Protein AF-A0AAV6CUN9-F1 (afdb_monomer)

pLDDT: mean 71.33, std 13.52, range [43.97, 95.56]

Sequence (84 aa):
MTDEQAGSDPEQERALGKMSFMEHLGELRTRIMWALGSAAVGLVIAFFVTDPAMRFISKPLAKLNTELVFTSPTEAFWTWMKVA

Secondary structure (DSSP, 8-state):
---------HHHHHHHTTS-HHHHHHHHHHHHHHHHHHHHHHHHHHHHHHHHHHHHHHHHHHHTT-----SSHHHHHHHHHHH-

Structure (mmCIF, N/CA/C/O backbone):
data_AF-A0AAV6CUN9-F1
#
_entry.id   AF-A0AAV6CUN9-F1
#
loop_
_atom_site.group_PDB
_atom_site.id
_atom_site.type_symbol
_atom_site.label_atom_id
_atom_site.label_alt_id
_atom_site.label_comp_id
_atom_site.label_asym_id
_atom_site.label_entity_id
_atom_site.label_seq_id
_atom_site.pdbx_PDB_ins_code
_atom_site.Cartn_x
_atom_site.Cartn_y
_atom_site.Cartn_z
_atom_site.occupancy
_atom_site.B_iso_or_equiv
_atom_site.auth_seq_id
_atom_site.auth_comp_id
_atom_site.auth_asym_id
_atom_site.auth_atom_id
_atom_site.pdbx_PDB_model_num
ATOM 1 N N . MET A 1 1 ? -7.738 41.331 44.498 1.00 43.97 1 MET A N 1
ATOM 2 C CA . MET A 1 1 ? -6.848 40.657 43.534 1.00 43.97 1 MET A CA 1
ATOM 3 C C . MET A 1 1 ? -7.311 39.219 43.497 1.00 43.97 1 MET A C 1
ATOM 5 O O . MET A 1 1 ? -7.346 38.581 44.538 1.00 43.97 1 MET A O 1
ATOM 9 N N . THR A 1 2 ? -7.884 38.831 42.368 1.00 49.22 2 THR A N 1
ATOM 10 C CA . THR A 1 2 ? -8.547 37.553 42.113 1.00 49.22 2 THR A CA 1
ATOM 11 C C . THR A 1 2 ? -7.510 36.440 42.058 1.00 49.22 2 THR A C 1
ATOM 13 O O . THR A 1 2 ? -6.826 36.302 41.049 1.00 49.22 2 THR A O 1
ATOM 16 N N . ASP A 1 3 ? -7.393 35.665 43.133 1.00 50.38 3 ASP A N 1
ATOM 17 C CA . ASP A 1 3 ? -6.798 34.333 43.056 1.00 50.38 3 ASP A CA 1
ATOM 18 C C . ASP A 1 3 ? -7.913 33.383 42.623 1.00 50.38 3 ASP A C 1
ATOM 20 O O . ASP A 1 3 ? -8.743 32.907 43.399 1.00 50.38 3 ASP A O 1
ATOM 24 N N . GLU A 1 4 ? -7.989 33.258 41.307 1.00 59.12 4 GLU A N 1
ATOM 25 C CA . GLU A 1 4 ? -8.746 32.278 40.555 1.00 59.12 4 GLU A CA 1
ATOM 26 C C . GLU A 1 4 ? -8.262 30.889 40.990 1.00 59.12 4 GLU A C 1
ATOM 28 O O . GLU A 1 4 ? -7.314 30.334 40.439 1.00 59.12 4 GLU A O 1
ATOM 33 N N . GLN A 1 5 ? -8.875 30.339 42.043 1.00 54.78 5 GLN A N 1
ATOM 34 C CA . GLN A 1 5 ? -8.725 28.928 42.374 1.00 54.78 5 GLN A CA 1
ATOM 35 C C . GLN A 1 5 ? -9.355 28.110 41.246 1.00 54.78 5 GLN A C 1
ATOM 37 O O . GLN A 1 5 ? -10.513 27.704 41.307 1.00 54.78 5 GLN A O 1
ATOM 42 N N . ALA A 1 6 ? -8.551 27.857 40.216 1.00 59.47 6 ALA A N 1
ATOM 43 C CA . ALA A 1 6 ? -8.692 26.747 39.294 1.00 59.47 6 ALA A CA 1
ATOM 44 C C . ALA A 1 6 ? -8.450 25.443 40.073 1.00 59.47 6 ALA A C 1
ATOM 46 O O . ALA A 1 6 ? -7.439 24.763 39.915 1.00 59.47 6 ALA A O 1
ATOM 47 N N . GLY A 1 7 ? -9.367 25.127 40.988 1.00 55.06 7 GLY A N 1
ATOM 48 C CA . GLY A 1 7 ? -9.493 23.795 41.548 1.00 55.06 7 GLY A CA 1
ATOM 49 C C . GLY A 1 7 ? -10.022 22.905 40.438 1.00 55.06 7 GLY A C 1
ATOM 50 O O . GLY A 1 7 ? -11.208 22.942 40.128 1.00 55.06 7 GLY A O 1
ATOM 51 N N . SER A 1 8 ? -9.131 22.156 39.796 1.00 61.31 8 SER A N 1
ATOM 52 C CA . SER A 1 8 ? -9.508 21.042 38.937 1.00 61.31 8 SER A CA 1
ATOM 53 C C . SER A 1 8 ? -10.372 20.092 39.762 1.00 61.31 8 SER A C 1
ATOM 55 O O . SER A 1 8 ? -9.891 19.467 40.708 1.00 61.31 8 SER A O 1
ATOM 57 N N . ASP A 1 9 ? -11.663 20.066 39.447 1.00 68.50 9 ASP A N 1
ATOM 58 C CA . ASP A 1 9 ? -12.672 19.307 40.169 1.00 68.50 9 ASP A CA 1
ATOM 59 C C . ASP A 1 9 ? -12.271 17.814 40.191 1.00 68.50 9 ASP A C 1
ATOM 61 O O . ASP A 1 9 ? -12.068 17.225 39.122 1.00 68.50 9 ASP A O 1
ATOM 65 N N . PRO A 1 10 ? -12.112 17.163 41.361 1.00 62.84 10 PRO A N 1
ATOM 66 C CA . PRO A 1 10 ? -11.691 15.760 41.444 1.00 62.84 10 PRO A CA 1
ATOM 67 C C . PRO A 1 10 ? -12.688 14.784 40.794 1.00 62.84 10 PRO A C 1
ATOM 69 O O . PRO A 1 10 ? -12.350 13.622 40.547 1.00 62.84 10 PRO A O 1
ATOM 72 N N . GLU A 1 11 ? -13.912 15.224 40.486 1.00 63.97 11 GLU A N 1
ATOM 73 C CA . GLU A 1 11 ? -14.832 14.487 39.613 1.00 63.97 11 GLU A CA 1
ATOM 74 C C . GLU A 1 11 ? -14.376 14.458 38.146 1.00 63.97 11 GLU A C 1
ATOM 76 O O . GLU A 1 11 ? -14.517 13.425 37.486 1.00 63.97 11 GLU A O 1
ATOM 81 N N . GLN A 1 12 ? -13.766 15.537 37.647 1.00 62.75 12 GLN A N 1
ATOM 82 C CA . GLN A 1 12 ? -13.282 15.643 36.270 1.00 62.75 12 GLN A CA 1
ATOM 83 C C . GLN A 1 12 ? -12.106 14.682 36.014 1.00 62.75 12 GLN A C 1
ATOM 85 O O . GLN A 1 12 ? -12.092 13.980 35.002 1.00 62.75 12 GLN A O 1
ATOM 90 N N . GLU A 1 13 ? -11.163 14.566 36.960 1.00 61.12 13 GLU A N 1
ATOM 91 C CA . GLU A 1 13 ? -10.053 13.596 36.880 1.00 61.12 13 GLU A CA 1
ATOM 92 C C . GLU A 1 13 ? -10.546 12.139 36.913 1.00 61.12 13 GLU A C 1
ATOM 94 O O . GLU A 1 13 ? -10.035 11.282 36.187 1.00 61.12 13 GLU A O 1
ATOM 99 N N . ARG A 1 14 ? -11.589 11.841 37.702 1.00 61.56 14 ARG A N 1
ATOM 100 C CA . ARG A 1 14 ? -12.190 10.496 37.760 1.00 61.56 14 ARG A CA 1
ATOM 101 C C . ARG A 1 14 ? -12.967 10.134 36.497 1.00 61.56 14 ARG A C 1
ATOM 103 O O . ARG A 1 14 ? -13.032 8.950 36.167 1.00 61.56 14 ARG A O 1
ATOM 110 N N . ALA A 1 15 ? -13.551 11.114 35.809 1.00 60.16 15 ALA A N 1
ATOM 111 C CA . ALA A 1 15 ? -14.206 10.913 34.519 1.00 60.16 15 ALA A CA 1
ATOM 112 C C . ALA A 1 15 ? -13.186 10.638 33.398 1.00 60.16 15 ALA A C 1
ATOM 114 O O . ALA A 1 15 ? -13.418 9.756 32.574 1.00 60.16 15 ALA A O 1
ATOM 115 N N . LEU A 1 16 ? -12.026 11.310 33.413 1.00 60.34 16 LEU A N 1
ATOM 116 C CA . LEU A 1 16 ? -10.923 11.045 32.477 1.00 60.34 16 LEU A CA 1
ATOM 117 C C . LEU A 1 16 ? -10.272 9.665 32.691 1.00 60.34 16 LEU A C 1
ATOM 119 O O . LEU A 1 16 ? -9.949 8.984 31.721 1.00 60.34 16 LEU A O 1
ATOM 123 N N . GLY A 1 17 ? -10.110 9.220 33.942 1.00 59.09 17 GLY A N 1
ATOM 124 C CA . GLY A 1 17 ? -9.471 7.937 34.274 1.00 59.09 17 GLY A CA 1
ATOM 125 C C . GLY A 1 17 ? -10.344 6.684 34.100 1.00 59.09 17 GLY A C 1
ATOM 126 O O . GLY A 1 17 ? -9.858 5.575 34.317 1.00 59.09 17 GLY A O 1
ATOM 127 N N . LYS A 1 18 ? -11.629 6.833 33.746 1.00 57.34 18 LYS A N 1
ATOM 128 C CA . LYS A 1 18 ? -12.613 5.735 33.672 1.00 57.34 18 LYS A CA 1
ATOM 129 C C . LYS A 1 18 ? -12.976 5.275 32.262 1.00 57.34 18 LYS A C 1
ATOM 131 O O . LYS A 1 18 ? -13.870 4.442 32.135 1.00 57.34 18 LYS A O 1
ATOM 136 N N . MET A 1 19 ? -12.300 5.750 31.219 1.00 59.34 19 MET A N 1
ATOM 137 C CA . MET A 1 19 ? -12.426 5.078 29.925 1.00 59.34 19 MET A CA 1
ATOM 138 C C . MET A 1 19 ? -11.835 3.672 30.061 1.00 59.34 19 MET A C 1
ATOM 140 O O . MET A 1 19 ? -10.669 3.495 30.416 1.00 59.34 19 MET A O 1
ATOM 144 N N . SER A 1 20 ? -12.672 2.657 29.858 1.00 76.38 20 SER A N 1
ATOM 145 C CA . SER A 1 20 ? -12.286 1.255 30.023 1.00 76.38 20 SER A CA 1
ATOM 146 C C . SER A 1 20 ? -11.189 0.890 29.015 1.00 76.38 20 SER A C 1
ATOM 148 O O . SER A 1 20 ? -11.217 1.361 27.880 1.00 76.38 20 SER A O 1
ATOM 150 N N . PHE A 1 21 ? -10.243 0.005 29.363 1.00 66.62 21 PHE A N 1
ATOM 151 C CA . PHE A 1 21 ? -9.250 -0.511 28.401 1.00 66.62 21 PHE A CA 1
ATOM 152 C C . PHE A 1 21 ? -9.908 -1.040 27.115 1.00 66.62 21 PHE A C 1
ATOM 154 O O . PHE A 1 21 ? -9.367 -0.886 26.022 1.00 66.62 21 PHE A O 1
ATOM 161 N N . MET A 1 22 ? -11.110 -1.611 27.236 1.00 73.62 22 MET A N 1
ATOM 162 C CA . MET A 1 22 ? -11.899 -2.068 26.090 1.00 73.62 22 MET A CA 1
ATOM 163 C C . MET A 1 22 ? -12.401 -0.922 25.203 1.00 73.62 22 MET A C 1
ATOM 165 O O . MET A 1 22 ? -12.514 -1.084 23.992 1.00 73.62 22 MET A O 1
ATOM 169 N N . GLU A 1 23 ? -12.666 0.240 25.787 1.00 77.00 23 GLU A N 1
ATOM 170 C CA . GLU A 1 23 ? -13.116 1.447 25.094 1.00 77.00 23 GLU A CA 1
ATOM 171 C C . GLU A 1 23 ? -11.962 2.077 24.299 1.00 77.00 23 GLU A C 1
ATOM 173 O O . GLU A 1 23 ? -12.107 2.358 23.109 1.00 77.00 23 GLU A O 1
ATOM 178 N N . HIS A 1 24 ? -10.770 2.152 24.902 1.00 77.69 24 HIS A N 1
ATOM 179 C CA . HIS A 1 24 ? -9.548 2.610 24.231 1.00 77.69 24 HIS A CA 1
ATOM 180 C C . HIS A 1 24 ? -9.141 1.687 23.060 1.00 77.69 24 HIS A C 1
ATOM 182 O O . HIS A 1 24 ? -8.760 2.152 21.985 1.00 77.69 24 HIS A O 1
ATOM 188 N N . LEU A 1 25 ? -9.285 0.362 23.216 1.00 82.50 25 LEU A N 1
ATOM 189 C CA . LEU A 1 25 ? -9.083 -0.603 22.123 1.00 82.50 25 LEU A CA 1
ATOM 190 C C . LEU A 1 25 ? -10.148 -0.484 21.019 1.00 82.50 25 LEU A C 1
ATOM 192 O O . LEU A 1 25 ? -9.844 -0.699 19.843 1.00 82.50 25 LEU A O 1
ATOM 196 N N . GLY A 1 26 ? -11.384 -0.124 21.373 1.00 84.19 26 GLY A N 1
ATOM 197 C CA . GLY A 1 26 ? -12.451 0.162 20.412 1.00 84.19 26 GLY A CA 1
ATOM 198 C C . GLY A 1 26 ? -12.125 1.363 19.521 1.00 84.19 26 GLY A C 1
ATOM 199 O O . GLY A 1 26 ? -12.314 1.314 18.298 1.00 84.19 26 GLY A O 1
ATOM 200 N N . GLU A 1 27 ? -11.548 2.409 20.110 1.00 83.19 27 GLU A N 1
ATOM 201 C CA . GLU A 1 27 ? -11.051 3.563 19.367 1.00 83.19 27 GLU A CA 1
ATOM 202 C C . GLU A 1 27 ? -9.879 3.181 18.448 1.00 83.19 27 GLU A C 1
ATOM 204 O O . GLU A 1 27 ? -9.883 3.520 17.258 1.00 83.19 27 GLU A O 1
ATOM 209 N N . LEU A 1 28 ? -8.919 2.397 18.957 1.00 85.69 28 LEU A N 1
ATOM 210 C CA . LEU A 1 28 ? -7.776 1.921 18.175 1.00 85.69 28 LEU A CA 1
ATOM 211 C C . LEU A 1 28 ? -8.216 1.094 16.958 1.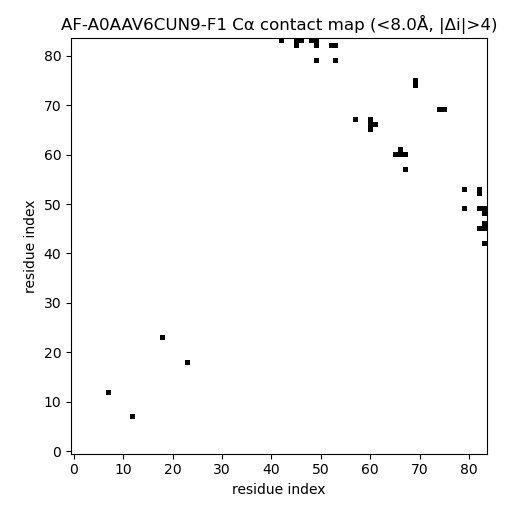00 85.69 28 LEU A C 1
ATOM 213 O O . LEU A 1 28 ? -7.756 1.358 15.847 1.00 85.69 28 LEU A O 1
ATOM 217 N N . ARG A 1 29 ? -9.137 0.133 17.127 1.00 93.12 29 ARG A N 1
ATOM 218 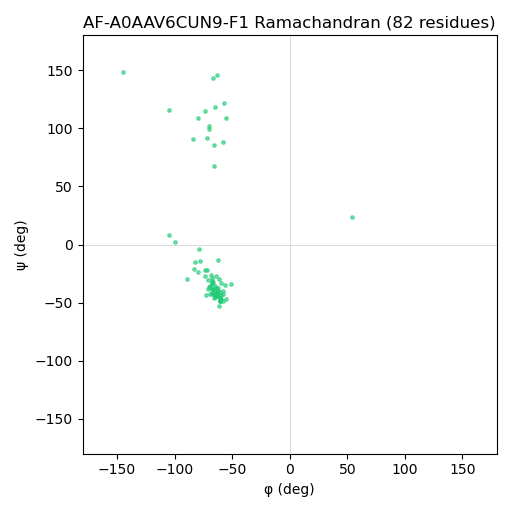C CA . ARG A 1 29 ? -9.666 -0.683 16.018 1.00 93.12 29 ARG A CA 1
ATOM 219 C C . ARG A 1 29 ? -10.242 0.197 14.917 1.00 93.12 29 ARG A C 1
ATOM 221 O O . ARG A 1 29 ? -9.963 -0.025 13.742 1.00 93.12 29 ARG A O 1
ATOM 228 N N . THR A 1 30 ? -11.050 1.181 15.296 1.00 88.75 30 THR A N 1
ATOM 229 C CA . THR A 1 30 ? -11.708 2.071 14.338 1.00 88.75 30 THR A CA 1
ATOM 230 C C . THR A 1 30 ? -10.668 2.830 13.523 1.00 88.75 30 THR A C 1
ATOM 232 O O . THR A 1 30 ? -10.714 2.804 12.294 1.00 88.75 30 THR A O 1
ATOM 235 N N . ARG A 1 31 ? -9.666 3.420 14.184 1.00 92.12 31 ARG A N 1
ATOM 236 C CA . ARG A 1 31 ? -8.570 4.130 13.510 1.00 92.12 31 ARG A CA 1
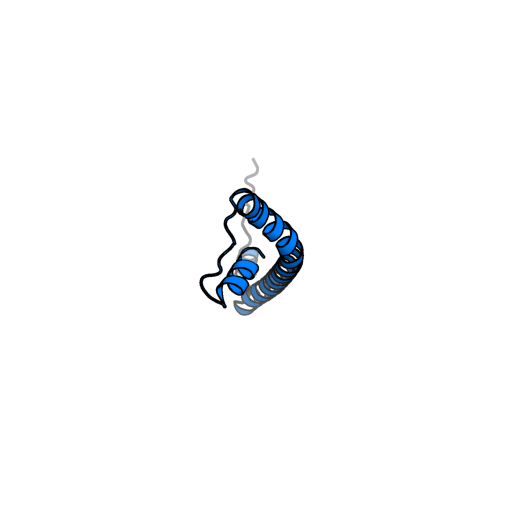ATOM 237 C C . ARG A 1 31 ? -7.765 3.216 12.583 1.00 92.12 31 ARG A C 1
ATOM 239 O O . ARG A 1 31 ? -7.459 3.622 11.464 1.00 92.12 31 ARG A O 1
ATOM 246 N N . ILE A 1 32 ? -7.481 1.980 13.003 1.00 92.50 32 ILE A N 1
ATOM 247 C CA . ILE A 1 32 ? -6.784 0.989 12.170 1.00 92.50 32 ILE A CA 1
ATOM 248 C C . ILE A 1 32 ? -7.593 0.673 10.911 1.00 92.50 32 ILE A C 1
ATOM 250 O O . ILE A 1 32 ? -7.012 0.654 9.834 1.00 92.50 32 ILE A O 1
ATOM 254 N N . MET A 1 33 ? -8.913 0.479 11.002 1.00 93.38 33 MET A N 1
ATOM 255 C CA . MET A 1 33 ? -9.745 0.191 9.823 1.00 93.38 33 MET A CA 1
ATOM 256 C C . MET A 1 33 ? -9.734 1.341 8.807 1.00 93.38 33 MET A C 1
ATOM 258 O O . MET A 1 33 ? -9.636 1.092 7.606 1.00 93.38 33 MET A O 1
ATOM 262 N N . TRP A 1 34 ? -9.779 2.592 9.274 1.00 93.81 34 TRP A N 1
ATOM 263 C CA . TRP A 1 34 ? -9.665 3.766 8.401 1.00 93.81 34 TRP A CA 1
ATOM 264 C C . TRP A 1 34 ? -8.277 3.887 7.762 1.00 93.81 34 TRP A C 1
ATOM 266 O O . TRP A 1 34 ? -8.187 4.163 6.568 1.00 93.81 34 TRP A O 1
ATOM 276 N N . ALA A 1 35 ? -7.207 3.633 8.523 1.00 94.00 35 ALA A N 1
ATOM 277 C CA . ALA A 1 35 ? -5.836 3.639 8.010 1.00 94.00 35 ALA A CA 1
ATOM 278 C C . ALA A 1 35 ? -5.582 2.501 7.007 1.00 94.00 35 ALA A C 1
ATOM 280 O O . ALA A 1 35 ? -4.928 2.707 5.990 1.00 94.00 35 ALA A O 1
ATOM 281 N N . LEU A 1 36 ? -6.129 1.307 7.256 1.00 95.06 36 LEU A N 1
ATOM 282 C CA . LEU A 1 36 ? -6.056 0.185 6.321 1.00 95.06 36 LEU A CA 1
ATOM 283 C C . LEU A 1 36 ? -6.811 0.501 5.031 1.00 95.06 36 LEU A C 1
ATOM 285 O O . LEU A 1 36 ? -6.312 0.222 3.946 1.00 95.06 36 LEU A O 1
ATOM 289 N N . GLY A 1 37 ? -8.000 1.099 5.149 1.00 95.56 37 GLY A N 1
ATOM 290 C CA . GLY A 1 37 ? -8.799 1.525 4.006 1.00 95.56 37 GLY A CA 1
ATOM 291 C C . GLY A 1 37 ? -8.065 2.553 3.147 1.00 95.56 37 GLY A C 1
ATOM 292 O O . GLY A 1 37 ? -7.959 2.373 1.936 1.00 95.56 37 GLY A O 1
ATOM 293 N N . SER A 1 38 ? -7.498 3.595 3.760 1.00 93.69 38 SER A N 1
ATOM 294 C CA . SER A 1 38 ? -6.731 4.609 3.030 1.00 93.69 38 SER A CA 1
ATOM 295 C C . SER A 1 38 ? -5.437 4.051 2.432 1.00 93.69 38 SER A C 1
ATOM 297 O O . SER A 1 38 ? -5.112 4.385 1.294 1.00 93.69 38 SER A O 1
ATOM 299 N N . ALA A 1 39 ? -4.738 3.155 3.135 1.00 92.94 39 ALA A N 1
ATOM 300 C CA . ALA A 1 39 ? -3.561 2.466 2.611 1.00 92.94 39 ALA A CA 1
ATOM 301 C C . ALA A 1 39 ? -3.907 1.561 1.418 1.00 92.94 39 ALA A C 1
ATOM 303 O O . ALA A 1 39 ? -3.200 1.586 0.415 1.00 92.94 39 ALA A O 1
ATOM 304 N N . ALA A 1 40 ? -5.010 0.810 1.481 1.00 93.94 40 ALA A N 1
ATOM 305 C CA . ALA A 1 40 ? -5.473 -0.024 0.374 1.00 93.94 40 ALA A CA 1
ATOM 306 C C . ALA A 1 40 ? -5.841 0.819 -0.855 1.00 93.94 40 ALA A C 1
ATOM 308 O O . ALA A 1 40 ? -5.474 0.473 -1.974 1.00 93.94 40 ALA A O 1
ATOM 309 N N . VAL A 1 41 ? -6.509 1.958 -0.654 1.00 95.00 41 VAL A N 1
ATOM 310 C CA . VAL A 1 41 ? -6.789 2.908 -1.740 1.00 95.00 41 VAL A CA 1
ATOM 311 C C . VAL A 1 41 ? -5.489 3.478 -2.315 1.00 95.00 41 VAL A C 1
ATOM 313 O O . VAL A 1 41 ? -5.333 3.507 -3.532 1.00 95.00 41 VAL A O 1
ATOM 316 N N . GLY A 1 42 ? -4.534 3.871 -1.467 1.00 91.19 42 GLY A N 1
ATOM 317 C CA . GLY A 1 42 ? -3.215 4.335 -1.901 1.00 91.19 42 GLY A CA 1
ATOM 318 C C . GLY A 1 42 ? -2.468 3.289 -2.730 1.00 91.19 42 GLY A C 1
ATOM 319 O O . GLY A 1 42 ? -1.943 3.620 -3.788 1.00 91.19 42 GLY A O 1
ATOM 320 N N . LEU A 1 43 ? -2.509 2.023 -2.309 1.00 88.75 43 LEU A N 1
ATOM 321 C CA . LEU A 1 43 ? -1.930 0.896 -3.038 1.00 88.75 43 LEU A CA 1
ATOM 322 C C . LEU A 1 43 ? -2.578 0.729 -4.420 1.00 88.75 43 LEU A C 1
ATOM 324 O O . LEU A 1 43 ? -1.877 0.598 -5.418 1.00 88.75 43 LEU A O 1
ATOM 328 N N . VAL A 1 44 ? -3.912 0.779 -4.501 1.00 89.00 44 VAL A N 1
ATOM 329 C CA . VAL A 1 44 ? -4.638 0.697 -5.780 1.00 89.00 44 VAL A CA 1
ATOM 330 C C . VAL A 1 44 ? -4.231 1.834 -6.716 1.00 89.00 44 VAL A C 1
ATOM 332 O O . VAL A 1 44 ? -3.993 1.594 -7.895 1.00 89.00 44 VAL A O 1
ATOM 335 N N . ILE A 1 45 ? -4.110 3.060 -6.203 1.00 89.19 45 ILE A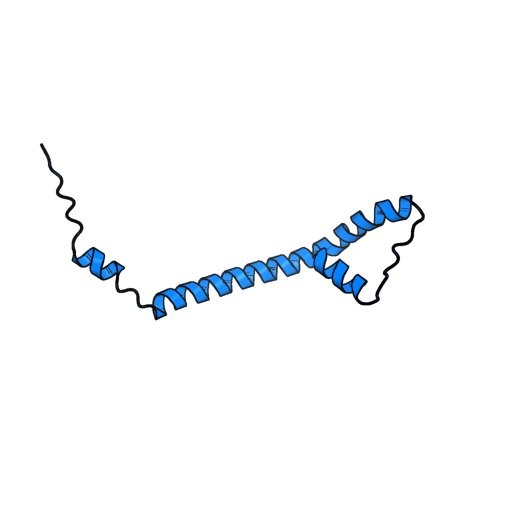 N 1
ATOM 336 C CA . ILE A 1 45 ? -3.649 4.210 -6.992 1.00 89.19 45 ILE A CA 1
ATOM 337 C C . ILE A 1 45 ? -2.205 3.997 -7.458 1.00 89.19 45 ILE A C 1
ATOM 339 O O . ILE A 1 45 ? -1.897 4.254 -8.622 1.00 89.19 45 ILE A O 1
ATOM 343 N N . ALA A 1 46 ? -1.333 3.496 -6.585 1.00 81.62 46 ALA A N 1
ATOM 344 C CA . ALA A 1 46 ? 0.064 3.265 -6.910 1.00 81.62 46 ALA A CA 1
ATOM 345 C C . ALA A 1 46 ? 0.238 2.235 -8.036 1.00 81.62 46 ALA A C 1
ATOM 347 O O . ALA A 1 46 ? 1.029 2.482 -8.942 1.00 81.62 46 ALA A O 1
ATOM 348 N N . PHE A 1 47 ? -0.594 1.185 -8.085 1.00 80.81 47 PHE A N 1
ATOM 349 C CA . PHE A 1 47 ? -0.622 0.237 -9.209 1.00 80.81 47 PHE A CA 1
ATOM 350 C C . PHE A 1 47 ? -0.876 0.902 -10.573 1.00 80.81 47 PHE A C 1
ATOM 352 O O . PHE A 1 47 ? -0.308 0.475 -11.578 1.00 80.81 47 PHE A O 1
ATOM 359 N N . PHE A 1 48 ? -1.687 1.965 -10.639 1.00 81.50 48 PHE A N 1
ATOM 360 C CA . PHE A 1 48 ? -1.876 2.725 -11.885 1.00 81.50 48 PHE A CA 1
ATOM 361 C C . PHE A 1 48 ? -0.660 3.593 -12.239 1.00 81.50 48 PHE A C 1
ATOM 363 O O . PHE A 1 48 ? -0.419 3.877 -13.413 1.00 81.50 48 PHE A O 1
ATOM 370 N N . VAL A 1 49 ? 0.116 4.012 -11.238 1.00 78.19 49 VAL A N 1
ATOM 371 C CA . VAL A 1 49 ? 1.340 4.812 -11.407 1.00 78.19 49 VAL A CA 1
ATOM 372 C C . VAL A 1 49 ? 2.556 3.931 -11.732 1.00 78.19 49 VAL A C 1
ATOM 374 O O . VAL A 1 49 ? 3.517 4.408 -12.340 1.00 78.19 49 VAL A O 1
ATOM 377 N N . THR A 1 50 ? 2.511 2.633 -11.419 1.00 74.75 50 THR A N 1
ATOM 378 C CA . THR A 1 50 ? 3.593 1.680 -11.699 1.00 74.75 50 THR A CA 1
ATOM 379 C C . THR A 1 50 ? 3.951 1.607 -13.187 1.00 74.75 50 THR A C 1
ATOM 381 O O . THR A 1 50 ? 5.134 1.582 -13.522 1.00 74.75 50 THR A O 1
ATOM 384 N N . ASP A 1 51 ? 2.972 1.634 -14.098 1.00 73.31 51 ASP A N 1
ATOM 385 C CA . ASP A 1 51 ? 3.213 1.557 -15.551 1.00 73.31 51 ASP A CA 1
ATOM 386 C C . ASP A 1 51 ? 4.060 2.734 -16.100 1.00 73.31 51 ASP A C 1
ATOM 388 O O . ASP A 1 51 ? 5.118 2.499 -16.704 1.00 73.31 51 ASP A O 1
ATOM 392 N N . PRO A 1 52 ? 3.706 4.016 -15.851 1.00 73.94 52 PRO A N 1
ATOM 393 C CA . PRO A 1 52 ? 4.546 5.137 -16.263 1.00 73.94 52 PRO A CA 1
ATOM 394 C C . PRO A 1 52 ? 5.888 5.191 -15.520 1.00 73.94 52 PRO A C 1
ATOM 396 O O . PRO A 1 52 ? 6.888 5.589 -16.125 1.00 73.94 52 PRO A O 1
ATOM 399 N N . ALA A 1 53 ? 5.945 4.765 -14.253 1.00 74.62 53 ALA A N 1
ATOM 400 C CA . ALA A 1 53 ? 7.195 4.678 -13.500 1.00 74.62 53 ALA A CA 1
ATOM 401 C C . ALA A 1 53 ? 8.156 3.644 -14.114 1.00 74.62 53 ALA A C 1
ATOM 403 O O . ALA A 1 53 ? 9.333 3.941 -14.332 1.00 74.62 53 ALA A O 1
ATOM 404 N N . MET A 1 54 ? 7.648 2.472 -14.502 1.00 67.38 54 MET A N 1
ATOM 405 C CA . MET A 1 54 ? 8.440 1.439 -15.164 1.00 67.38 54 MET A CA 1
ATOM 406 C C . MET A 1 54 ? 8.940 1.921 -16.531 1.00 67.38 54 MET A C 1
ATOM 408 O O . MET A 1 54 ? 10.128 1.815 -16.825 1.00 67.38 54 MET A O 1
ATOM 412 N N . ARG A 1 55 ? 8.087 2.578 -17.332 1.00 71.19 55 ARG A N 1
ATOM 413 C CA . ARG A 1 55 ? 8.503 3.208 -18.602 1.00 71.19 55 ARG A CA 1
ATOM 414 C C . ARG A 1 55 ? 9.575 4.284 -18.419 1.00 71.19 55 ARG A C 1
ATOM 416 O O . ARG A 1 55 ? 10.413 4.463 -19.306 1.00 71.19 55 ARG A O 1
ATOM 423 N N . PHE A 1 56 ? 9.559 5.017 -17.306 1.00 71.38 56 PHE A N 1
ATOM 424 C CA . PHE A 1 56 ? 10.593 6.000 -16.984 1.00 71.38 56 PHE A CA 1
ATOM 425 C C . PHE A 1 56 ? 11.934 5.330 -16.662 1.00 71.38 56 PHE A C 1
ATOM 427 O O . PHE A 1 56 ? 12.963 5.765 -17.174 1.00 71.38 56 PHE A O 1
ATOM 434 N N . ILE A 1 57 ? 11.917 4.238 -15.894 1.00 68.88 57 ILE A N 1
ATOM 435 C CA . ILE A 1 57 ? 13.116 3.466 -15.537 1.00 68.88 57 ILE A CA 1
ATOM 436 C C . ILE A 1 57 ? 13.687 2.717 -16.753 1.00 68.88 57 ILE A C 1
ATOM 438 O O . ILE A 1 57 ? 14.902 2.657 -16.920 1.00 68.88 57 ILE A O 1
ATOM 442 N N . SER A 1 58 ? 12.847 2.198 -17.653 1.00 64.69 58 SER A N 1
ATOM 443 C CA . SER A 1 58 ? 13.291 1.476 -18.857 1.00 64.69 58 SER A CA 1
ATOM 444 C C . SER A 1 58 ? 13.873 2.384 -19.955 1.00 64.69 58 SER A C 1
ATOM 446 O O . SER A 1 58 ? 14.648 1.926 -20.794 1.00 64.69 58 SER A O 1
ATOM 448 N N . LYS A 1 59 ? 13.547 3.684 -19.962 1.00 64.88 59 LYS A N 1
ATOM 449 C CA . LYS A 1 59 ? 14.065 4.665 -20.939 1.00 64.88 59 LYS A CA 1
ATOM 450 C C . LYS A 1 59 ? 15.600 4.794 -20.978 1.00 64.88 59 LYS A C 1
ATOM 452 O O . LYS A 1 59 ? 16.147 4.805 -22.082 1.00 64.88 59 LYS A O 1
ATOM 457 N N . PRO A 1 60 ? 16.321 4.937 -19.849 1.00 62.41 60 PRO A N 1
ATOM 458 C CA . PRO A 1 60 ? 17.783 5.007 -19.865 1.00 62.41 60 PRO A CA 1
ATOM 459 C C . PRO A 1 60 ? 18.453 3.692 -20.293 1.00 62.41 60 PRO A C 1
ATOM 461 O O . PRO A 1 60 ? 19.508 3.746 -20.916 1.00 62.41 60 PRO A O 1
ATOM 464 N N . LEU A 1 61 ? 17.832 2.532 -20.053 1.00 57.16 61 LEU A N 1
ATOM 465 C CA . LEU A 1 61 ? 18.355 1.226 -20.489 1.00 57.16 61 LEU A CA 1
ATOM 466 C C . LEU A 1 61 ? 18.346 1.076 -22.013 1.00 57.16 61 LEU A C 1
ATOM 468 O O . LEU A 1 61 ? 19.350 0.682 -22.604 1.00 57.16 61 LEU A O 1
ATOM 472 N N . ALA A 1 62 ? 17.266 1.516 -22.665 1.00 58.66 62 ALA A N 1
ATOM 473 C CA . ALA A 1 62 ? 17.179 1.543 -24.125 1.00 58.66 62 ALA A CA 1
ATOM 474 C C . ALA A 1 62 ? 18.238 2.459 -24.773 1.00 58.66 62 ALA A C 1
ATOM 476 O O . ALA A 1 62 ? 18.699 2.190 -25.880 1.00 58.66 62 ALA A O 1
ATOM 477 N N . LYS A 1 63 ? 18.670 3.525 -24.080 1.00 59.03 63 LYS A N 1
ATOM 478 C CA . LYS A 1 63 ? 19.757 4.408 -24.545 1.00 59.03 63 LYS A CA 1
ATOM 479 C C . LYS A 1 63 ? 21.146 3.768 -24.467 1.00 59.03 63 LYS A C 1
ATOM 481 O O . LYS A 1 63 ? 22.043 4.228 -25.167 1.00 59.03 63 LYS A 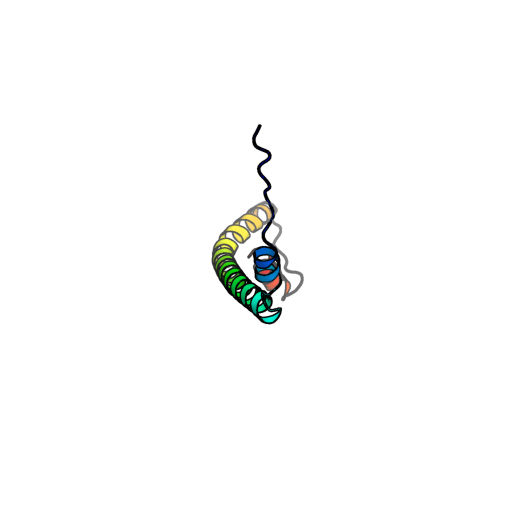O 1
ATOM 486 N N . LEU A 1 64 ? 21.328 2.748 -23.632 1.00 59.94 64 LEU A N 1
ATOM 487 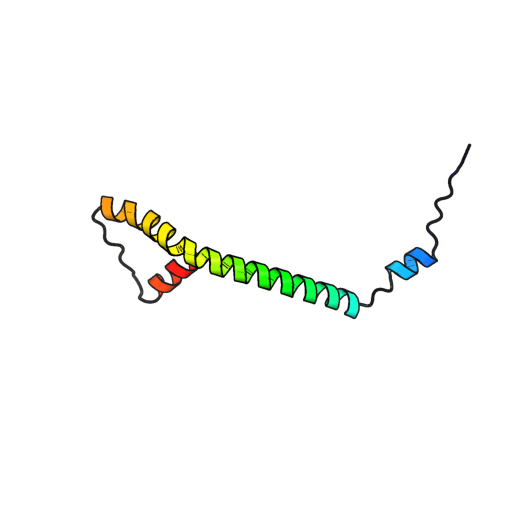C CA . LEU A 1 64 ? 22.619 2.104 -23.380 1.00 59.94 64 LEU A CA 1
ATOM 488 C C . LEU A 1 64 ? 22.802 0.788 -24.160 1.00 59.94 64 LEU A C 1
ATOM 490 O O . LEU A 1 64 ? 23.844 0.162 -24.016 1.00 59.94 64 LEU A O 1
ATOM 494 N N . ASN A 1 65 ? 21.831 0.384 -25.000 1.00 53.88 65 ASN A N 1
ATOM 495 C CA . ASN A 1 65 ? 21.808 -0.924 -25.688 1.00 53.88 65 ASN A CA 1
ATOM 496 C C . ASN A 1 65 ? 21.938 -2.132 -24.733 1.00 53.88 65 ASN A C 1
ATOM 498 O O . ASN A 1 65 ? 22.330 -3.222 -25.142 1.00 53.88 65 ASN A O 1
ATOM 502 N N . THR A 1 66 ? 21.581 -1.948 -23.462 1.00 52.28 66 THR A N 1
ATOM 503 C CA . THR A 1 66 ? 21.585 -3.009 -22.454 1.00 52.28 66 THR A CA 1
ATOM 504 C C . THR A 1 66 ? 20.146 -3.427 -22.198 1.00 52.28 66 THR A C 1
ATOM 506 O O . THR A 1 66 ? 19.339 -2.624 -21.723 1.00 52.28 66 THR A O 1
ATOM 509 N N . GLU A 1 67 ? 19.809 -4.676 -22.521 1.00 55.62 67 GLU A N 1
ATOM 510 C CA . GLU A 1 67 ? 18.510 -5.242 -22.165 1.00 55.62 67 GLU A CA 1
ATOM 511 C C . GLU A 1 67 ? 18.384 -5.385 -20.645 1.00 55.62 67 GLU A C 1
ATOM 513 O O . GLU A 1 67 ? 19.344 -5.701 -19.938 1.00 55.62 67 GLU A O 1
ATOM 518 N N . LEU A 1 68 ? 17.177 -5.146 -20.134 1.00 58.44 68 LEU A N 1
ATOM 519 C CA . LEU A 1 68 ? 16.856 -5.378 -18.734 1.00 58.44 68 LEU A CA 1
ATOM 520 C C . LEU A 1 68 ? 16.789 -6.898 -18.502 1.00 58.44 68 LEU A C 1
ATOM 522 O O . LEU A 1 68 ? 15.754 -7.527 -18.715 1.00 58.44 68 LEU A O 1
ATOM 526 N N . VAL A 1 69 ? 17.916 -7.498 -18.118 1.00 59.56 69 VAL A N 1
ATOM 527 C CA . VAL A 1 69 ? 18.002 -8.930 -17.815 1.00 59.56 69 VAL A CA 1
ATOM 528 C C . VAL A 1 69 ? 17.455 -9.172 -16.412 1.00 59.56 69 VAL A C 1
ATOM 530 O O . VAL A 1 69 ? 18.083 -8.814 -15.418 1.00 59.56 69 VAL A O 1
ATOM 533 N N . PHE A 1 70 ? 16.282 -9.798 -16.330 1.00 56.69 70 PHE A N 1
ATOM 534 C CA . PHE A 1 70 ? 15.750 -10.317 -15.072 1.00 56.69 70 PHE A CA 1
ATOM 535 C C . PHE A 1 70 ? 16.531 -11.574 -14.692 1.00 56.69 70 PHE A C 1
ATOM 537 O O . PHE A 1 70 ? 16.482 -12.583 -15.395 1.00 56.69 70 PHE A O 1
ATOM 544 N N . THR A 1 71 ? 17.271 -11.513 -13.587 1.00 69.62 71 THR A N 1
ATOM 545 C CA . THR A 1 71 ? 18.135 -12.620 -13.147 1.00 69.62 71 THR A CA 1
ATOM 546 C C . THR A 1 71 ? 17.360 -13.744 -12.471 1.00 69.62 71 THR A C 1
ATOM 548 O O . THR A 1 71 ? 17.870 -14.855 -12.330 1.00 69.62 71 THR A O 1
ATOM 551 N N . SER A 1 72 ? 16.102 -13.498 -12.100 1.00 59.53 72 SER A N 1
ATOM 552 C CA . SER A 1 72 ? 15.187 -14.540 -11.644 1.00 59.53 72 SER A CA 1
ATOM 553 C C . SER A 1 72 ? 13.735 -14.273 -12.074 1.00 59.53 72 SER A C 1
ATOM 555 O O . SER A 1 72 ? 13.314 -13.118 -12.168 1.00 59.53 72 SER A O 1
ATOM 557 N N . PRO A 1 73 ? 12.928 -15.325 -12.321 1.00 59.94 73 PRO A N 1
ATOM 558 C CA . PRO A 1 73 ? 11.552 -15.179 -12.808 1.00 59.94 73 PRO A CA 1
ATOM 559 C C . PRO A 1 73 ? 10.628 -14.458 -11.810 1.00 59.94 73 PRO A C 1
ATOM 561 O O . PRO A 1 73 ? 9.678 -13.791 -12.210 1.00 59.94 73 PRO A O 1
ATOM 564 N N . THR A 1 74 ? 10.924 -14.530 -10.509 1.00 70.12 74 THR A N 1
ATOM 565 C CA . THR A 1 74 ? 10.200 -13.813 -9.445 1.00 70.12 74 THR A CA 1
ATOM 566 C C . THR A 1 74 ? 10.639 -12.357 -9.269 1.00 70.12 74 THR A C 1
ATOM 568 O O . THR A 1 74 ? 9.928 -11.577 -8.636 1.00 70.12 74 THR A O 1
ATOM 571 N N . GLU A 1 75 ? 11.780 -11.957 -9.834 1.00 70.31 75 GLU A N 1
ATOM 572 C CA . GLU A 1 75 ? 12.296 -10.586 -9.743 1.00 70.31 75 GLU A CA 1
ATOM 573 C C . GLU A 1 75 ? 11.424 -9.593 -10.502 1.00 70.31 75 GLU A C 1
ATOM 575 O O . GLU A 1 75 ? 11.251 -8.463 -10.051 1.00 70.31 75 GLU A O 1
ATOM 580 N N . ALA A 1 76 ? 10.830 -10.023 -11.619 1.00 63.97 76 ALA A N 1
ATOM 581 C CA . ALA A 1 76 ? 9.896 -9.206 -12.382 1.00 63.97 76 ALA A CA 1
ATOM 582 C C . ALA A 1 76 ? 8.684 -8.832 -11.516 1.00 63.97 76 ALA A C 1
ATOM 584 O O . ALA A 1 76 ? 8.370 -7.656 -11.368 1.00 63.97 76 ALA A O 1
ATOM 585 N N . PHE A 1 77 ? 8.079 -9.810 -10.838 1.00 68.12 77 PHE A N 1
ATOM 586 C CA . PHE A 1 77 ? 6.988 -9.557 -9.894 1.00 68.12 77 PHE A CA 1
ATOM 587 C C . PHE A 1 77 ? 7.423 -8.649 -8.731 1.00 68.12 77 PHE A C 1
ATOM 589 O O . PHE A 1 77 ? 6.747 -7.675 -8.408 1.00 68.12 77 PHE A O 1
ATOM 596 N N . TRP A 1 78 ? 8.584 -8.927 -8.132 1.00 69.44 78 TRP A N 1
ATOM 597 C CA . TRP A 1 78 ? 9.107 -8.154 -7.002 1.00 69.44 78 TRP A CA 1
ATOM 598 C C . TRP A 1 78 ? 9.447 -6.703 -7.370 1.00 69.44 78 TRP A C 1
ATOM 600 O O . TRP A 1 78 ? 9.234 -5.791 -6.576 1.00 69.44 78 TRP A O 1
ATOM 610 N N . THR A 1 79 ? 9.945 -6.477 -8.584 1.00 71.00 79 THR A N 1
ATOM 611 C CA . THR A 1 79 ? 10.235 -5.140 -9.117 1.00 71.00 79 THR A CA 1
ATOM 612 C C . THR A 1 79 ? 8.954 -4.343 -9.289 1.00 71.00 79 THR A C 1
ATOM 614 O O . THR A 1 79 ? 8.877 -3.206 -8.839 1.00 71.00 79 THR A O 1
ATOM 617 N N . TRP A 1 80 ? 7.928 -4.956 -9.875 1.00 65.44 80 TRP A N 1
ATOM 618 C CA . TRP A 1 80 ? 6.637 -4.302 -10.059 1.00 65.44 80 TRP A CA 1
ATOM 619 C C . TRP A 1 80 ? 5.985 -3.949 -8.719 1.00 65.44 80 TRP A C 1
ATOM 621 O O . TRP A 1 80 ? 5.510 -2.832 -8.553 1.00 65.44 80 TRP A O 1
ATOM 631 N N . MET A 1 81 ? 6.049 -4.851 -7.735 1.00 74.69 81 MET A N 1
ATOM 632 C CA . MET A 1 81 ? 5.512 -4.611 -6.391 1.00 74.69 81 MET A CA 1
ATOM 633 C C . MET A 1 81 ? 6.284 -3.552 -5.590 1.00 74.69 81 MET A C 1
ATOM 635 O O . MET A 1 81 ? 5.706 -2.950 -4.702 1.00 74.69 81 MET A O 1
ATOM 639 N N . LYS A 1 82 ? 7.578 -3.341 -5.862 1.00 69.69 82 LYS A N 1
ATOM 640 C CA . LYS A 1 82 ? 8.384 -2.279 -5.227 1.00 69.69 82 LYS A CA 1
ATOM 641 C C . LYS A 1 82 ? 8.175 -0.896 -5.842 1.00 69.69 82 LYS A C 1
ATOM 643 O O . LYS A 1 82 ? 8.565 0.097 -5.233 1.00 69.69 82 LYS A O 1
ATOM 648 N N . VAL A 1 83 ? 7.727 -0.853 -7.095 1.00 69.69 83 VAL A N 1
ATOM 649 C CA . VAL A 1 83 ? 7.473 0.392 -7.832 1.00 69.69 83 VAL A CA 1
ATOM 650 C C . VAL A 1 83 ? 6.036 0.875 -7.605 1.00 69.69 83 VAL A C 1
ATOM 652 O O . VAL A 1 83 ? 5.797 2.080 -7.653 1.00 69.69 83 VAL A O 1
ATOM 655 N N . ALA A 1 84 ? 5.099 -0.050 -7.374 1.00 60.25 84 ALA A N 1
ATOM 656 C CA . ALA A 1 84 ? 3.830 0.231 -6.700 1.00 60.25 84 ALA A CA 1
ATOM 657 C C . ALA A 1 84 ? 4.069 0.590 -5.222 1.00 60.25 84 ALA A C 1
ATOM 659 O O . ALA A 1 84 ? 3.286 1.400 -4.685 1.00 60.25 84 ALA A O 1
#

Solvent-accessible surface area (backbone atoms only — not comparable to full-atom values): 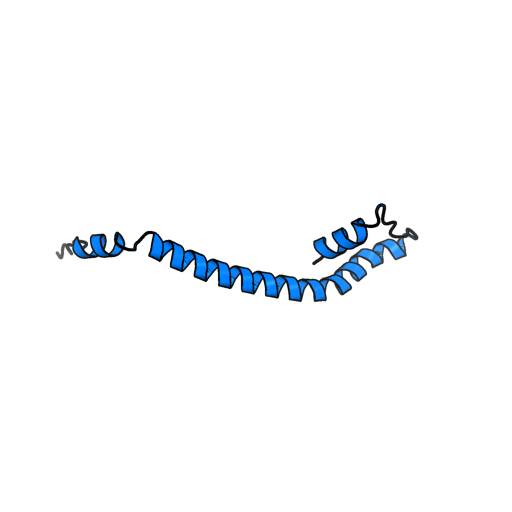5069 Å² total; per-residue (Å²): 133,88,79,79,78,80,69,77,52,72,64,59,58,53,60,68,72,59,69,47,75,69,52,56,50,51,52,51,53,53,54,49,52,54,51,50,51,53,48,52,52,50,46,59,53,25,54,69,48,24,59,62,51,50,55,57,64,50,50,63,35,67,74,66,78,47,77,89,76,70,90,42,87,63,47,57,58,52,51,53,63,70,62,58

Radius of gyration: 27.25 Å; Cα contacts (8 Å, |Δi|>4): 20; chains: 1; bounding box: 38×56×69 Å

Mean predicted aligned error: 15.04 Å

Foldseek 3Di:
DDPPPPPVPVVNVVVVVPCDPVNVVVVVVVVVVVVVVVVVVVLVVQLVVLVVQVVVVCVVCVVVVHDPDDPDPCVVVVSSSVSD

=== Feature glossary ===
The record interleaves many kinds of information about one protein. Here is each kind framed as the question it answers.

Q: What does the local fold look like, residue by residue?
A: A 3Di character summarizes, for each residue, the relative orientation of the Cα frame of its nearest spatial neighbor. Because it encodes fold topology rather than chemistry, 3Di alignments detect remote structural similarity that sequence alignment misses.

Q: Which residues are in helices, strands, or loops?
A: Secondary structure is the local, repeating backbone conformation. DSSP classifies it into eight states by reading the hydrogen-bond network: three helix types (H, G, I), two β types (E, B), two non-regular types (T, S), and unstructured coil (-).

Q: How big and how compact is the whole molecule?
A: Three whole-structure scalars: the radius of gyration (RMS distance of Cα from centroid, in Å), the count of Cα–Cα contacts (pairs closer than 8 Å and separated by more than four residues in sequence — i.e. tertiary, not local, contacts), and the bounding-box dimensions. Together they distinguish compact globular folds from extended fibres or disordered chains.

Q: How confident is the AlphaFold model at each residue?
A: For AlphaFold models, the B-factor field carries pLDDT — the model's own estimate of local accuracy on a 0–100 scale. Regions with pLDDT<50 should be treated as essentially unmodeled; they often correspond to intrinsically disordered segments.

Q: What family and function is it annotated with?
A: Functional annotations link the protein to curated databases. InterPro entries identify conserved domains and families by matching the sequence against member-database signatures (Pfam, PROSITE, CDD, …). Gene Ontology (GO) terms describe molecular function, biological process, and cellular component in a controlled vocabulary. CATH places the structure in a hierarchical fold classification (Class/Architecture/Topology/Homologous-superfamily). The organism is the source species.

Q: What known structures does this most resemble?
A: Nearest PDB neighbors are the top structural matches found by Foldseek when searching this structure against the entire Protein Data Bank. Each hit reports a TM-score (0 to 1; >0.5 almost always implies the same fold) and an E-value. These are *structural* homologs — they may share no detectable sequence similarity.

Q: Which residues are buried vs exposed?
A: Solvent-accessible surface area (SASA) is the area in Å² traced out by the centre of a 1.4 Å probe sphere (a water molecule) rolled over the protein's van der Waals surface (Shrake–Rupley / Lee–Ri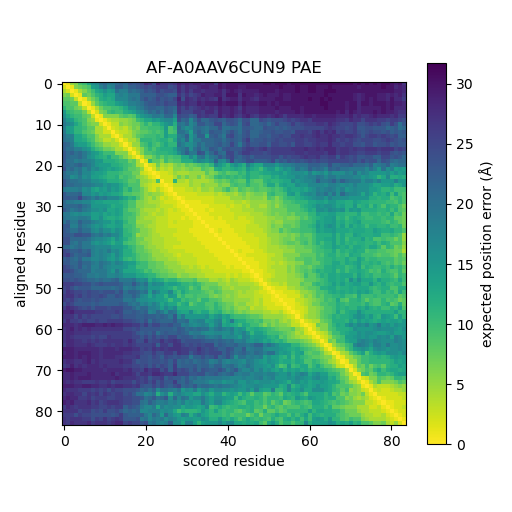chards construction). Buried residues have near-zero SASA; fully exposed residues can exceed 200 Å². The total SASA scales roughly with the number of surface residues.

Q: What are the backbone torsion angles?
A: φ (phi) and ψ (psi) are the two rotatable backbone dihedrals per residue: φ is the C(i-1)–N–Cα–C torsion, ψ is the N–Cα–C–N(i+1) torsion, both in degrees on (−180°, 180°]. α-helical residues cluster near (−60°, −45°); β-strand residues near (−120°, +130°). A Ramachandran plot is simply a scatter of (φ, ψ) for every residue.

Q: Are the domains correctly placed relative to each other?
A: Predicted aligned error is AlphaFold's pairwise confidence. Unlike pLDDT (per-residue), PAE is per-residue-pair and captures whether two parts of the structure are correctly placed relative to each other. Units are ångströms of expected positional error.

Q: What if only a Cα trace is available?
A: P-SEA three-state annotation labels each residue as helix, strand, or coil based purely on the geometry of the Cα trace. It serves as a fallback when the full backbone (and thus DSSP) is unavailable.

Q: What is the amino-acid chain?
A: This is the polypeptide sequence — one letter per residue, N-terminus first. Length ranges from a few dozen residues for small domains to over a thousand for large multi-domain proteins.

Q: What do the rendered images show?
A: The six renders are orthographic views along the three Cartesian axes in both directions. Representation (cartoon, sticks, or surface) and color scheme (sequence-rainbow or by-chain) vary across proteins so the training set covers all the common visualization conventions.

Q: What do the diagnostic plots show?
A: Plot images: a contact map (which residues are close in 3D, as an N×N binary image), a 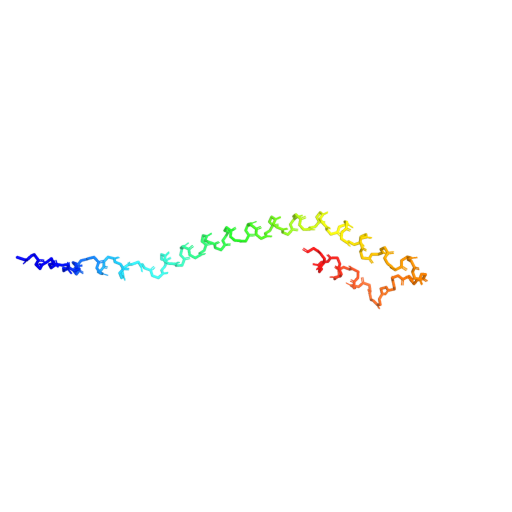Ramachandran scatter (backbone torsion angles, revealing secondary-structure composition at a glance), and — for AlphaFold structures — a PAE heatmap (pairwise prediction confidence).

Q: How mobile is each atom in the crystal?
A: B-factor (Debye–Waller factor) reflects atomic displacement in the crystal lattice. It is an experimental observable (units Å²), not a prediction; low values mean the atom is pinned down, high values mean it moves or is heterogeneous across the crystal.

Q: Where is each backbone atom in 3D?
A: The mmCIF table is the protein's shape written out atom by atom. For each backbone N, Cα, C, and carbonyl O, it records an (x, y, z) coordinate triple in Å plus the residue type, chain letter, and residue number.